Protein AF-A0A3B8Z3V7-F1 (afdb_monomer_lite)

Secondary structure (DSSP, 8-state):
--HHHHHHHHHHHHHHHHHH-GGGS-HHHHHHHHHHHHHHHHHHS--S-HHHHHHHHHHHHHHHHHHHHHTTS--TT---

pLDDT: mean 77.04, std 11.07, range [44.28, 88.94]

Radius of gyration: 15.42 Å; chains: 1; bounding box: 37×26×43 Å

Sequence (80 aa):
MSSENIIIALIVAVAVIGAFAGESIDAQYVALALLGLGLVAGFMSPSSDMGERTGMLLIAVALPSVANQLDAIPAVGSYL

Structure (mmCIF, N/CA/C/O backbone):
data_AF-A0A3B8Z3V7-F1
#
_entry.id   AF-A0A3B8Z3V7-F1
#
loop_
_atom_site.group_PDB
_atom_site.id
_atom_site.type_symbol
_atom_site.label_atom_id
_atom_site.label_alt_id
_atom_site.label_comp_id
_atom_site.label_asym_id
_atom_site.label_entity_id
_atom_site.label_seq_id
_atom_site.pdbx_PDB_ins_code
_atom_site.Cartn_x
_atom_site.Cartn_y
_atom_site.Cartn_z
_atom_site.occupancy
_atom_site.B_iso_or_equiv
_atom_site.auth_seq_id
_atom_site.auth_comp_id
_atom_site.auth_asym_id
_atom_site.auth_atom_id
_atom_site.pdbx_PDB_model_num
ATOM 1 N N . MET A 1 1 ? 6.847 18.370 13.106 1.00 58.31 1 MET A N 1
ATOM 2 C CA . MET A 1 1 ? 6.101 17.597 12.087 1.00 58.31 1 MET A CA 1
ATOM 3 C C . MET A 1 1 ? 5.339 16.500 12.806 1.00 58.31 1 MET A C 1
ATOM 5 O O . MET A 1 1 ? 5.936 15.867 13.665 1.00 58.31 1 MET A O 1
ATOM 9 N N . SER A 1 2 ? 4.044 16.329 12.524 1.00 81.06 2 SER A N 1
ATOM 10 C CA . SER A 1 2 ? 3.274 15.190 13.052 1.00 81.06 2 SER A CA 1
ATOM 11 C C . SER A 1 2 ? 3.835 13.878 12.488 1.00 81.06 2 SER A C 1
ATOM 13 O O . SER A 1 2 ? 4.345 13.872 11.365 1.00 81.06 2 SER A O 1
ATOM 15 N N . SER A 1 3 ? 3.748 12.785 13.248 1.00 79.38 3 SER A N 1
ATOM 16 C CA . SER A 1 3 ? 4.141 11.433 12.820 1.00 79.38 3 SER A CA 1
ATOM 17 C C . SER A 1 3 ? 3.442 11.010 11.526 1.00 79.38 3 SER A C 1
ATOM 19 O O . SER A 1 3 ? 4.059 10.392 10.665 1.00 79.38 3 SER A O 1
ATOM 21 N N . GLU A 1 4 ? 2.194 11.428 11.337 1.00 83.38 4 GLU A N 1
ATOM 22 C CA . GLU A 1 4 ? 1.421 11.168 10.121 1.00 83.38 4 GLU A CA 1
ATOM 23 C C . GLU A 1 4 ? 2.009 11.862 8.884 1.00 83.38 4 GLU A C 1
ATOM 25 O O . GLU A 1 4 ? 2.222 11.227 7.852 1.00 83.38 4 GLU A O 1
ATOM 30 N N . ASN A 1 5 ? 2.407 13.133 9.009 1.00 85.50 5 ASN A N 1
ATOM 31 C CA . ASN A 1 5 ? 3.068 13.857 7.918 1.00 85.50 5 ASN A CA 1
ATOM 32 C C . ASN A 1 5 ? 4.416 13.226 7.546 1.00 85.50 5 ASN A C 1
ATOM 34 O O . ASN A 1 5 ? 4.824 13.302 6.391 1.00 85.50 5 ASN A O 1
ATOM 38 N N . ILE A 1 6 ? 5.113 12.618 8.512 1.00 87.00 6 ILE A N 1
ATOM 39 C CA . ILE A 1 6 ? 6.375 11.911 8.262 1.00 87.00 6 ILE A CA 1
ATOM 40 C C . ILE A 1 6 ? 6.115 10.640 7.450 1.00 87.00 6 ILE A C 1
ATOM 42 O O . ILE A 1 6 ? 6.810 10.402 6.468 1.00 87.00 6 ILE A O 1
ATOM 46 N N . ILE A 1 7 ? 5.105 9.850 7.816 1.00 87.62 7 ILE A N 1
ATOM 47 C CA . ILE A 1 7 ? 4.778 8.604 7.111 1.00 87.62 7 ILE A CA 1
ATOM 48 C C . ILE A 1 7 ? 4.299 8.894 5.689 1.00 87.62 7 ILE A C 1
ATOM 50 O O . ILE A 1 7 ? 4.773 8.263 4.749 1.00 87.62 7 ILE A O 1
ATOM 54 N N . ILE A 1 8 ? 3.439 9.899 5.508 1.00 88.62 8 ILE A N 1
ATOM 55 C CA . ILE A 1 8 ? 2.990 10.327 4.177 1.00 88.62 8 ILE A CA 1
ATOM 56 C C . ILE A 1 8 ? 4.181 10.802 3.335 1.00 88.62 8 ILE A C 1
ATOM 58 O O . ILE A 1 8 ? 4.317 10.394 2.183 1.00 88.62 8 ILE A O 1
ATOM 62 N N . ALA A 1 9 ? 5.082 11.608 3.906 1.00 88.94 9 ALA A N 1
ATOM 63 C CA . ALA A 1 9 ? 6.282 12.052 3.201 1.00 88.94 9 ALA A CA 1
ATOM 64 C C . ALA A 1 9 ? 7.188 10.877 2.794 1.00 88.94 9 ALA A C 1
ATOM 66 O O . ALA A 1 9 ? 7.717 10.876 1.685 1.00 88.94 9 ALA A O 1
ATOM 67 N N . LEU A 1 10 ? 7.331 9.859 3.651 1.00 88.69 10 LEU A N 1
ATOM 68 C CA . LEU A 1 10 ? 8.088 8.644 3.339 1.00 88.69 10 LEU A CA 1
ATOM 69 C C . LEU A 1 10 ? 7.433 7.827 2.221 1.00 88.69 10 LEU A C 1
ATOM 71 O O . LEU A 1 10 ? 8.131 7.402 1.306 1.00 88.69 10 LEU A O 1
ATOM 75 N N . ILE A 1 11 ? 6.110 7.647 2.253 1.00 88.69 11 ILE A N 1
ATOM 76 C CA . ILE A 1 11 ? 5.364 6.943 1.197 1.00 88.69 11 ILE A CA 1
ATOM 77 C C . ILE A 1 11 ? 5.570 7.640 -0.149 1.00 88.69 11 ILE A C 1
ATOM 79 O O . ILE A 1 11 ? 5.910 6.989 -1.135 1.00 88.69 11 ILE A O 1
ATOM 83 N N . VAL A 1 12 ? 5.423 8.968 -0.186 1.00 88.75 12 VAL A N 1
ATOM 84 C CA . VAL A 1 12 ? 5.631 9.756 -1.408 1.00 88.75 12 VAL A CA 1
ATOM 85 C C . VAL A 1 12 ? 7.078 9.654 -1.882 1.00 88.75 12 VAL A C 1
ATOM 87 O O . VAL A 1 12 ? 7.309 9.440 -3.067 1.00 88.75 12 VAL A O 1
ATOM 90 N N . ALA A 1 13 ? 8.056 9.750 -0.979 1.00 87.88 13 ALA A N 1
ATOM 91 C CA . ALA A 1 13 ? 9.464 9.620 -1.339 1.00 87.88 13 ALA A CA 1
ATOM 92 C C . ALA A 1 13 ? 9.769 8.249 -1.961 1.00 87.88 13 ALA A C 1
ATOM 94 O O . ALA A 1 13 ? 10.394 8.188 -3.017 1.00 87.88 13 ALA A O 1
ATOM 95 N N . VAL A 1 14 ? 9.285 7.157 -1.360 1.00 86.94 14 VAL A N 1
ATOM 96 C CA . VAL A 1 14 ? 9.469 5.797 -1.894 1.00 86.94 14 VAL A CA 1
ATOM 97 C C . VAL A 1 14 ? 8.769 5.633 -3.243 1.00 86.94 14 VAL A C 1
ATOM 99 O O . VAL A 1 14 ? 9.355 5.059 -4.157 1.00 86.94 14 VAL A O 1
ATOM 102 N N . ALA A 1 15 ? 7.559 6.174 -3.406 1.00 85.31 15 ALA A N 1
ATOM 103 C CA . ALA A 1 15 ? 6.830 6.122 -4.672 1.00 85.31 15 ALA A CA 1
ATOM 104 C C . ALA A 1 15 ? 7.559 6.882 -5.793 1.00 85.31 15 ALA A C 1
ATOM 106 O O . ALA A 1 15 ? 7.670 6.380 -6.909 1.00 85.31 15 ALA A O 1
ATOM 107 N N . VAL A 1 16 ? 8.104 8.063 -5.490 1.00 86.19 16 VAL A N 1
ATOM 108 C CA . VAL A 1 16 ? 8.906 8.851 -6.437 1.00 86.19 16 VAL A CA 1
ATOM 109 C C . VAL A 1 16 ? 10.193 8.108 -6.789 1.00 86.19 16 VAL A C 1
ATOM 111 O O . VAL A 1 16 ? 10.501 7.957 -7.966 1.00 86.19 16 VAL A O 1
ATOM 114 N N . ILE A 1 17 ? 10.920 7.585 -5.798 1.00 84.56 17 ILE A N 1
ATOM 115 C CA . ILE A 1 17 ? 12.133 6.795 -6.052 1.00 84.56 17 ILE A CA 1
ATOM 116 C C . ILE A 1 17 ? 11.801 5.605 -6.955 1.00 84.56 17 ILE A C 1
ATOM 118 O O . ILE A 1 17 ? 12.481 5.406 -7.951 1.00 84.56 17 ILE A O 1
ATOM 122 N N . GLY A 1 18 ? 10.724 4.871 -6.676 1.00 82.56 18 GLY A N 1
ATOM 123 C CA . GLY A 1 18 ? 10.291 3.757 -7.514 1.00 82.56 18 GLY A CA 1
ATOM 124 C C . GLY A 1 18 ? 9.926 4.149 -8.944 1.00 82.56 18 GLY A C 1
ATOM 125 O O . GLY A 1 18 ? 10.285 3.440 -9.877 1.00 82.56 18 GLY A O 1
ATOM 126 N N . ALA A 1 19 ? 9.264 5.292 -9.134 1.00 78.94 19 ALA A N 1
ATOM 127 C CA . ALA A 1 19 ? 8.881 5.774 -10.459 1.00 78.94 19 ALA A CA 1
ATOM 128 C C . ALA A 1 19 ? 10.087 6.184 -11.325 1.00 78.94 19 ALA A C 1
ATOM 130 O O . ALA A 1 19 ? 10.041 6.036 -12.544 1.00 78.94 19 ALA A O 1
ATOM 131 N N . PHE A 1 20 ? 11.160 6.696 -10.712 1.00 79.31 20 PHE A N 1
ATOM 132 C CA . PHE A 1 20 ? 12.326 7.232 -11.428 1.00 79.31 20 PHE A CA 1
ATOM 133 C C . PHE A 1 20 ? 13.578 6.343 -11.368 1.00 79.31 20 PHE A C 1
ATOM 135 O O . PHE A 1 20 ? 14.529 6.597 -12.104 1.00 79.31 20 PHE A O 1
ATOM 142 N N . ALA A 1 21 ? 13.605 5.304 -10.530 1.00 71.62 21 ALA A N 1
ATOM 143 C CA . ALA A 1 21 ? 14.754 4.404 -10.408 1.00 71.62 21 ALA A CA 1
ATOM 144 C C . ALA A 1 21 ? 14.932 3.460 -11.613 1.00 71.62 21 ALA A C 1
ATOM 146 O O . ALA A 1 21 ? 16.019 2.904 -11.787 1.00 71.62 21 ALA A O 1
ATOM 147 N N . GLY A 1 22 ? 13.919 3.290 -12.468 1.00 67.75 22 GLY A N 1
ATOM 148 C CA . GLY A 1 22 ? 14.008 2.414 -13.642 1.00 67.75 22 GLY A CA 1
ATOM 149 C C . GLY A 1 22 ? 14.447 0.991 -13.267 1.00 67.75 22 GLY A C 1
ATOM 150 O O . GLY A 1 22 ? 13.962 0.431 -12.292 1.00 67.75 22 GLY A O 1
ATOM 151 N N . GLU A 1 23 ? 15.406 0.428 -14.008 1.00 64.69 23 GLU A N 1
ATOM 152 C CA . GLU A 1 23 ? 15.957 -0.926 -13.786 1.00 64.69 23 GLU A CA 1
ATOM 153 C C . GLU A 1 23 ? 16.924 -1.038 -12.591 1.00 64.69 23 GLU A C 1
ATOM 155 O O . GLU A 1 23 ? 17.349 -2.135 -12.236 1.00 64.69 23 GLU A O 1
ATOM 160 N N . SER A 1 24 ? 17.307 0.081 -11.963 1.00 71.56 24 SER A N 1
ATOM 161 C CA . SER A 1 24 ? 18.305 0.063 -10.881 1.00 71.56 24 SER A CA 1
ATOM 162 C C . SER A 1 24 ? 17.764 -0.484 -9.557 1.00 71.56 24 SER A C 1
ATOM 164 O O . SER A 1 24 ? 18.543 -0.906 -8.700 1.00 71.56 24 SER A O 1
ATOM 166 N N . ILE A 1 25 ? 16.4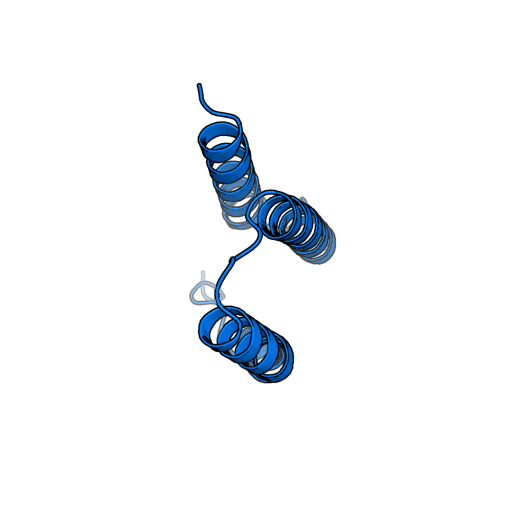39 -0.500 -9.389 1.00 70.12 25 ILE A N 1
ATOM 167 C CA . ILE A 1 25 ? 15.757 -1.046 -8.218 1.00 70.12 25 ILE A CA 1
ATOM 168 C C . ILE A 1 25 ? 14.628 -1.941 -8.717 1.00 70.12 25 ILE A C 1
ATOM 170 O O . ILE A 1 25 ? 13.743 -1.477 -9.430 1.00 70.12 25 ILE A O 1
ATOM 174 N N . ASP A 1 26 ? 14.6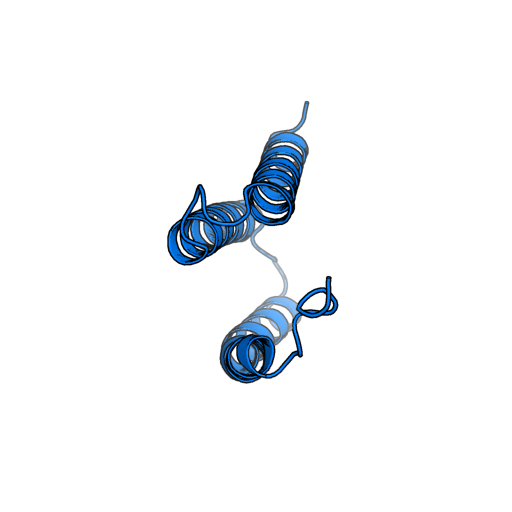38 -3.214 -8.315 1.00 76.62 26 ASP A N 1
ATOM 175 C CA . ASP A 1 26 ? 13.544 -4.130 -8.638 1.00 76.62 26 ASP A CA 1
ATOM 176 C C . ASP A 1 26 ? 12.224 -3.571 -8.080 1.00 76.62 26 ASP A C 1
ATOM 178 O O . ASP A 1 26 ? 12.118 -3.240 -6.889 1.00 76.62 26 ASP A O 1
ATOM 182 N N . ALA A 1 27 ? 11.214 -3.472 -8.946 1.00 74.19 27 ALA A N 1
ATOM 183 C CA . ALA A 1 27 ? 9.884 -2.977 -8.607 1.00 74.19 27 ALA A CA 1
ATOM 184 C C . ALA A 1 27 ? 9.273 -3.734 -7.416 1.00 74.19 27 ALA A C 1
ATOM 186 O O . ALA A 1 27 ? 8.505 -3.161 -6.639 1.00 74.19 27 ALA A O 1
ATOM 187 N N . GLN A 1 28 ? 9.667 -4.996 -7.217 1.00 77.81 28 GLN A N 1
ATOM 188 C CA . GLN A 1 28 ? 9.252 -5.804 -6.075 1.00 77.81 28 GLN A CA 1
ATOM 189 C C . GLN A 1 28 ? 9.689 -5.190 -4.738 1.00 77.81 28 GLN A C 1
ATOM 191 O O . GLN A 1 28 ? 8.893 -5.142 -3.799 1.00 77.81 28 GLN A O 1
ATOM 196 N N . TYR A 1 29 ? 10.910 -4.657 -4.634 1.00 78.94 29 TYR A N 1
ATOM 197 C CA . TYR A 1 29 ? 11.393 -4.050 -3.388 1.00 78.94 29 TYR A CA 1
ATOM 198 C C . TYR A 1 29 ? 10.678 -2.737 -3.072 1.00 78.94 29 TYR A C 1
ATOM 200 O O . TYR A 1 29 ? 10.375 -2.462 -1.910 1.00 78.94 29 TYR A O 1
ATOM 208 N N . VAL A 1 30 ? 10.353 -1.949 -4.098 1.00 82.62 30 VAL A N 1
ATOM 209 C CA . VAL A 1 30 ? 9.565 -0.718 -3.946 1.00 82.62 30 VAL A CA 1
ATOM 210 C C . VAL A 1 30 ? 8.148 -1.051 -3.480 1.00 82.62 30 VAL A C 1
ATOM 212 O O . VAL A 1 30 ? 7.654 -0.447 -2.527 1.00 82.62 30 VAL A O 1
ATOM 215 N N . ALA A 1 31 ? 7.507 -2.044 -4.102 1.00 80.50 31 ALA A N 1
ATOM 216 C CA . ALA A 1 31 ? 6.172 -2.493 -3.721 1.00 80.50 31 ALA A CA 1
ATOM 217 C C . ALA A 1 31 ? 6.136 -3.014 -2.274 1.00 80.50 31 ALA A C 1
ATOM 219 O O . ALA A 1 31 ? 5.230 -2.665 -1.517 1.00 80.50 31 ALA A O 1
ATOM 220 N N . LEU A 1 32 ? 7.148 -3.783 -1.853 1.00 84.31 32 LEU A N 1
ATOM 221 C CA . LEU A 1 32 ? 7.279 -4.256 -0.471 1.00 84.31 32 LEU A CA 1
ATOM 222 C C . LEU A 1 32 ? 7.488 -3.107 0.523 1.00 84.31 32 LEU A C 1
ATOM 224 O O . LEU A 1 32 ? 6.898 -3.117 1.605 1.00 84.31 32 LEU A O 1
ATOM 228 N N . ALA A 1 33 ? 8.288 -2.099 0.165 1.00 87.12 33 ALA A N 1
ATOM 229 C CA . ALA A 1 33 ? 8.494 -0.922 1.004 1.00 87.12 33 ALA A CA 1
ATOM 230 C C . ALA A 1 33 ? 7.196 -0.114 1.179 1.00 87.12 33 ALA A C 1
ATOM 232 O O . ALA A 1 33 ? 6.848 0.263 2.301 1.00 87.12 33 ALA A O 1
ATOM 233 N N . LEU A 1 34 ? 6.446 0.102 0.094 1.00 87.31 34 LEU A N 1
ATOM 234 C CA . LEU A 1 34 ? 5.149 0.782 0.133 1.00 87.31 34 LEU A CA 1
ATOM 235 C C . LEU A 1 34 ? 4.106 -0.014 0.923 1.00 87.31 34 LEU A C 1
ATOM 237 O O . LEU A 1 34 ? 3.363 0.575 1.708 1.00 87.31 34 LEU A O 1
ATOM 241 N N . LEU A 1 35 ? 4.087 -1.342 0.781 1.00 87.38 35 LEU A N 1
ATOM 242 C CA . LEU A 1 35 ? 3.232 -2.221 1.577 1.00 87.38 35 LEU A CA 1
ATOM 243 C C . LEU A 1 35 ? 3.537 -2.070 3.072 1.00 87.38 35 LEU A C 1
ATOM 245 O O . LEU A 1 35 ? 2.626 -1.846 3.866 1.00 87.38 35 LEU A O 1
ATOM 249 N N . GLY A 1 36 ? 4.813 -2.145 3.457 1.00 88.69 36 GLY A N 1
ATOM 250 C CA . GLY A 1 36 ? 5.235 -1.990 4.848 1.00 88.69 36 GLY A CA 1
ATOM 251 C C . GLY A 1 36 ? 4.832 -0.636 5.437 1.00 88.69 36 GLY A C 1
ATOM 252 O O . GLY A 1 36 ? 4.253 -0.584 6.522 1.00 88.69 36 GLY A O 1
ATOM 253 N N . LEU A 1 37 ? 5.072 0.456 4.704 1.00 88.88 37 LEU A N 1
ATOM 254 C CA . LEU A 1 37 ? 4.686 1.804 5.134 1.00 88.88 37 LEU A CA 1
ATOM 255 C C . LEU A 1 37 ? 3.163 1.969 5.243 1.00 88.88 37 LEU A C 1
ATOM 257 O O . LEU A 1 37 ? 2.685 2.559 6.212 1.00 88.88 37 LEU A O 1
ATOM 261 N N . GLY A 1 38 ? 2.400 1.417 4.296 1.00 85.31 38 GLY A N 1
ATOM 262 C CA . GLY A 1 38 ? 0.937 1.436 4.322 1.00 85.31 38 GLY A CA 1
ATOM 263 C C . GLY A 1 38 ? 0.351 0.662 5.504 1.00 85.31 38 GLY A C 1
ATOM 264 O O . GLY A 1 38 ? -0.594 1.130 6.138 1.00 85.31 38 GLY A O 1
ATOM 265 N N . LEU A 1 39 ? 0.945 -0.481 5.865 1.00 86.81 39 LEU A N 1
ATOM 266 C CA . LEU A 1 39 ? 0.544 -1.244 7.050 1.00 86.81 39 LEU A CA 1
ATOM 267 C C . LEU A 1 39 ? 0.812 -0.463 8.339 1.00 86.81 39 LEU A C 1
ATOM 269 O O . LEU A 1 39 ? -0.068 -0.376 9.193 1.00 86.81 39 LEU A O 1
ATOM 273 N N . VAL A 1 40 ? 1.997 0.140 8.472 1.00 87.69 40 VAL A N 1
ATOM 274 C CA . VAL A 1 40 ? 2.333 0.974 9.638 1.00 87.69 40 VAL A CA 1
ATOM 275 C C . VAL A 1 40 ? 1.367 2.154 9.756 1.00 87.69 40 VAL A C 1
ATOM 277 O O . VAL A 1 40 ? 0.851 2.404 10.844 1.00 87.69 40 VAL A O 1
ATOM 280 N N . ALA A 1 41 ? 1.060 2.827 8.643 1.00 85.81 41 ALA A N 1
ATOM 281 C CA . ALA A 1 41 ? 0.077 3.908 8.610 1.00 85.81 41 ALA A CA 1
ATOM 282 C C . ALA A 1 41 ? -1.312 3.432 9.073 1.00 85.81 41 ALA A C 1
ATOM 284 O O . ALA A 1 41 ? -1.922 4.053 9.941 1.00 85.81 41 ALA A O 1
ATOM 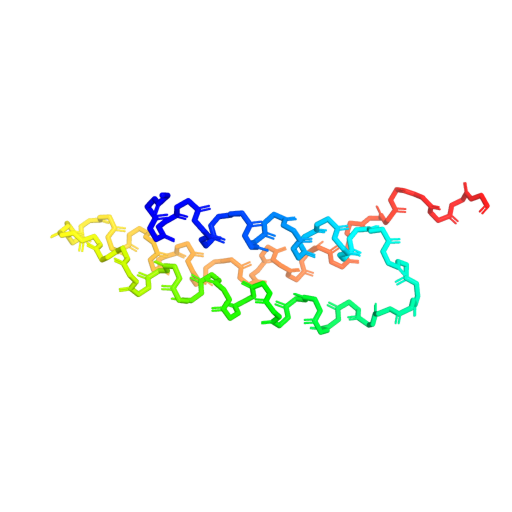285 N N . GLY A 1 42 ? -1.782 2.293 8.555 1.00 79.75 42 GLY A N 1
ATOM 286 C CA . GLY A 1 42 ? -3.077 1.719 8.923 1.00 79.75 42 GLY A CA 1
ATOM 287 C C . GLY A 1 42 ? -3.176 1.323 10.400 1.00 79.75 42 GLY A C 1
ATOM 288 O O . GLY A 1 42 ? -4.210 1.541 11.026 1.00 79.75 42 GLY A O 1
ATOM 289 N N . PHE A 1 43 ? -2.099 0.794 10.991 1.00 82.31 43 PHE A N 1
ATOM 290 C CA . PHE A 1 43 ? -2.070 0.478 12.424 1.00 82.31 43 PHE A CA 1
ATOM 291 C C . PHE A 1 43 ? -2.033 1.723 13.318 1.00 82.31 43 PHE A C 1
ATOM 293 O O . PHE A 1 43 ? -2.565 1.686 14.428 1.00 82.31 43 PHE A O 1
ATOM 300 N N . MET A 1 44 ? -1.417 2.815 12.858 1.00 83.00 44 MET A N 1
ATOM 301 C CA . MET A 1 44 ? -1.334 4.070 13.614 1.00 83.00 44 MET A CA 1
ATOM 302 C C . MET A 1 44 ? -2.627 4.892 13.578 1.00 83.00 44 MET A C 1
ATOM 304 O O . MET A 1 44 ? -2.843 5.691 14.489 1.00 83.00 44 MET A O 1
ATOM 308 N N . SER A 1 45 ? -3.498 4.650 12.594 1.00 77.38 45 SER A N 1
ATOM 309 C CA . SER A 1 45 ? -4.772 5.360 12.419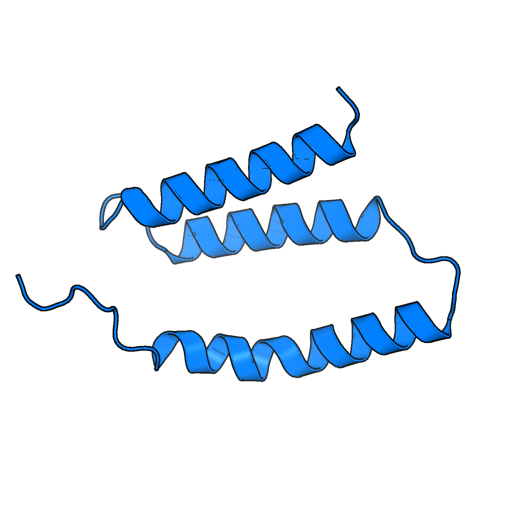 1.00 77.38 45 SER A CA 1
ATOM 310 C C . SER A 1 45 ? -5.983 4.414 12.517 1.00 77.38 45 SER A C 1
ATOM 312 O O . SER A 1 45 ? -6.674 4.177 11.524 1.00 77.38 45 SER A O 1
ATOM 314 N N . PRO A 1 46 ? -6.280 3.843 13.702 1.00 72.06 46 PRO A N 1
ATOM 315 C CA . PRO A 1 46 ? -7.421 2.954 13.873 1.00 72.06 46 PRO A CA 1
ATOM 316 C C . PRO A 1 46 ? -8.745 3.731 13.817 1.00 72.06 46 PRO A C 1
ATOM 318 O O . PRO A 1 46 ? -9.036 4.543 14.694 1.00 72.06 46 PRO A O 1
ATOM 321 N N . SER A 1 47 ? -9.590 3.418 12.832 1.00 74.44 47 SER A N 1
ATOM 322 C CA . SER A 1 47 ? -10.984 3.887 12.806 1.00 74.44 47 SER A CA 1
ATOM 323 C C . SER A 1 47 ? -11.743 3.399 14.047 1.00 74.44 47 SER A C 1
ATOM 325 O O . SER A 1 47 ? -11.569 2.250 14.479 1.00 74.44 47 SER A O 1
ATOM 327 N N . SER A 1 48 ? -12.573 4.268 14.626 1.00 73.56 48 SER A N 1
ATOM 328 C CA . SER A 1 48 ? -13.451 3.961 15.761 1.00 73.56 48 SER A CA 1
ATOM 329 C C . SER A 1 48 ? -14.831 3.448 15.338 1.00 73.56 48 SER A C 1
ATOM 331 O O . SER A 1 48 ? -15.529 2.860 16.163 1.00 73.56 48 SER A O 1
ATOM 333 N N . ASP A 1 49 ? -15.210 3.622 14.069 1.00 83.50 49 ASP A N 1
ATOM 334 C CA . ASP A 1 49 ? -16.498 3.193 13.530 1.00 83.50 49 ASP A CA 1
ATOM 335 C C . ASP A 1 49 ? -16.395 1.792 12.905 1.00 83.50 49 ASP A C 1
ATOM 337 O O . ASP A 1 49 ? -15.545 1.498 12.060 1.00 83.50 49 ASP A O 1
ATOM 341 N N . MET A 1 50 ? -17.299 0.904 13.314 1.00 76.88 50 MET A N 1
ATOM 342 C CA . MET A 1 50 ? -17.425 -0.434 12.743 1.00 76.88 50 MET A CA 1
ATOM 343 C C . MET A 1 50 ? -17.767 -0.393 11.251 1.00 76.88 50 MET A C 1
ATOM 345 O O . MET A 1 50 ? -17.243 -1.218 10.506 1.00 76.88 50 MET A O 1
ATOM 349 N N . GLY A 1 51 ? -18.592 0.558 10.801 1.00 83.19 51 GLY A N 1
ATOM 350 C CA . GLY A 1 51 ? -18.967 0.671 9.390 1.00 83.19 51 GLY A CA 1
ATOM 351 C C . GLY A 1 51 ? -17.772 1.008 8.499 1.00 83.19 51 GLY A C 1
ATOM 352 O O . GLY A 1 51 ? -17.536 0.349 7.484 1.00 83.19 51 GLY A O 1
ATOM 353 N N . GLU A 1 52 ? -16.965 1.978 8.920 1.00 81.88 52 GLU A N 1
ATOM 354 C CA . GLU A 1 52 ? -15.749 2.384 8.215 1.00 81.88 52 GLU A CA 1
ATOM 355 C C . GLU A 1 52 ? -14.696 1.263 8.206 1.00 81.88 52 GLU A C 1
ATOM 357 O O . GLU A 1 52 ? -14.103 0.972 7.166 1.00 81.88 52 GLU A O 1
ATOM 362 N N . ARG A 1 53 ? -14.529 0.544 9.325 1.00 80.19 53 ARG A N 1
ATOM 363 C CA . ARG A 1 53 ? -13.678 -0.657 9.396 1.00 80.19 53 ARG A CA 1
ATOM 364 C C . ARG A 1 53 ? -14.117 -1.750 8.432 1.00 80.19 53 ARG A C 1
ATOM 366 O O . ARG A 1 53 ? -13.279 -2.311 7.730 1.00 80.19 53 ARG A O 1
ATOM 373 N N . THR A 1 54 ? -15.410 -2.061 8.379 1.00 82.06 54 THR A N 1
ATOM 374 C CA . THR A 1 54 ? -15.935 -3.059 7.441 1.00 82.06 54 THR A CA 1
ATOM 375 C C . THR A 1 54 ? -15.723 -2.613 5.997 1.00 82.06 54 THR A C 1
ATOM 377 O O . THR A 1 54 ? -15.289 -3.422 5.180 1.00 82.06 54 THR A O 1
ATOM 380 N N . GLY A 1 55 ? -15.943 -1.332 5.690 1.00 83.06 55 GLY A N 1
ATOM 381 C CA . GLY A 1 55 ? -15.649 -0.758 4.377 1.00 83.06 55 GLY A CA 1
ATOM 382 C C . GLY A 1 55 ? -14.177 -0.910 3.986 1.00 83.06 55 GLY A C 1
ATOM 383 O O . GLY A 1 55 ? -13.879 -1.428 2.911 1.00 83.06 55 GLY A O 1
ATOM 384 N N . MET A 1 56 ? -13.251 -0.550 4.881 1.00 81.12 56 MET A N 1
ATOM 385 C CA . MET A 1 56 ? -11.811 -0.722 4.657 1.00 81.12 56 MET A CA 1
ATOM 386 C C . MET A 1 56 ? -11.419 -2.187 4.446 1.00 81.12 56 MET A C 1
ATOM 388 O O . MET A 1 56 ? -10.613 -2.478 3.567 1.00 81.12 56 MET A O 1
ATOM 392 N N . LEU A 1 57 ? -12.000 -3.122 5.203 1.00 82.94 57 LEU A N 1
ATOM 393 C CA . LEU A 1 57 ? -11.724 -4.552 5.044 1.00 82.94 57 LEU A CA 1
ATOM 394 C C . LEU A 1 57 ? -12.256 -5.101 3.716 1.00 82.94 57 LEU A C 1
ATOM 396 O O . LEU A 1 57 ? -11.566 -5.874 3.058 1.00 82.94 57 LEU A O 1
ATOM 400 N N . LEU A 1 58 ? -13.450 -4.682 3.290 1.00 85.12 58 LEU A N 1
ATOM 401 C CA . LEU A 1 58 ? -13.994 -5.053 1.982 1.00 85.12 58 LEU A CA 1
ATOM 402 C C . LEU A 1 58 ? -13.102 -4.546 0.846 1.00 85.12 58 LEU A C 1
ATOM 404 O O . LEU A 1 58 ? -12.788 -5.301 -0.074 1.00 85.12 58 LEU A O 1
ATOM 408 N N . ILE A 1 59 ? -12.644 -3.295 0.940 1.00 82.62 59 ILE A N 1
ATOM 409 C CA . ILE A 1 59 ? -11.694 -2.721 -0.017 1.00 82.62 59 ILE A CA 1
ATOM 410 C C . ILE A 1 59 ? -10.376 -3.500 0.017 1.00 82.62 59 ILE A C 1
ATOM 412 O O . ILE A 1 59 ? -9.869 -3.857 -1.039 1.00 82.62 59 ILE A O 1
ATOM 416 N N . ALA A 1 60 ? -9.847 -3.836 1.194 1.00 82.75 60 ALA A N 1
ATOM 417 C CA . ALA A 1 60 ? -8.616 -4.613 1.329 1.00 82.75 60 ALA A CA 1
ATOM 418 C C . ALA A 1 60 ? -8.715 -6.011 0.697 1.00 82.75 60 ALA A C 1
ATOM 420 O O . ALA A 1 60 ? -7.749 -6.477 0.102 1.00 82.75 60 ALA A O 1
ATOM 421 N N . VAL A 1 61 ? -9.877 -6.666 0.775 1.00 83.31 61 VAL A N 1
ATOM 422 C CA . VAL A 1 61 ? -10.123 -7.961 0.117 1.00 83.31 61 VAL A CA 1
ATOM 423 C C . VAL A 1 61 ? -10.251 -7.810 -1.403 1.00 83.31 61 VAL A C 1
ATOM 425 O O . VAL A 1 61 ? -9.816 -8.689 -2.145 1.00 83.31 61 VAL A O 1
ATOM 428 N N . ALA A 1 62 ? -10.822 -6.703 -1.880 1.00 82.38 62 ALA A N 1
ATOM 429 C CA . ALA A 1 62 ? -10.993 -6.436 -3.307 1.00 82.38 62 ALA A CA 1
ATOM 430 C C . ALA A 1 62 ? -9.723 -5.884 -3.983 1.00 82.38 62 ALA A C 1
ATOM 432 O O . ALA A 1 62 ? -9.492 -6.147 -5.163 1.00 82.38 62 ALA A O 1
ATOM 433 N N . LEU A 1 63 ? -8.873 -5.154 -3.259 1.00 79.44 63 LEU A N 1
ATOM 434 C CA . LEU A 1 63 ? -7.660 -4.508 -3.773 1.00 79.44 63 LEU A CA 1
ATOM 435 C C . LEU A 1 63 ? -6.700 -5.451 -4.520 1.00 79.44 63 LEU A C 1
ATOM 437 O O . LEU A 1 63 ? -6.227 -5.046 -5.580 1.00 79.44 63 LEU A O 1
ATOM 441 N N . PRO A 1 64 ? -6.447 -6.702 -4.082 1.00 74.50 64 PRO A N 1
ATOM 442 C CA . PRO A 1 64 ? -5.627 -7.653 -4.834 1.00 74.50 64 PRO A CA 1
ATOM 443 C C . PRO A 1 64 ? -6.137 -7.904 -6.256 1.00 74.50 64 PRO A C 1
ATOM 445 O O . PRO A 1 64 ? -5.341 -8.071 -7.177 1.00 74.50 64 PRO A O 1
ATOM 448 N N . SER A 1 65 ? -7.459 -7.886 -6.462 1.00 77.12 65 SER A N 1
ATOM 449 C CA . SER A 1 65 ? -8.044 -8.077 -7.795 1.00 77.12 65 SER A CA 1
ATOM 450 C C . SER A 1 65 ? -7.740 -6.912 -8.741 1.00 77.12 65 SER A C 1
ATOM 452 O O . SER A 1 65 ? -7.558 -7.135 -9.935 1.00 77.12 65 SER A O 1
ATOM 454 N N . VAL A 1 66 ? -7.617 -5.693 -8.205 1.00 69.69 66 VAL A N 1
ATOM 455 C CA . VAL A 1 66 ? -7.215 -4.491 -8.951 1.00 69.69 66 VAL A CA 1
ATOM 456 C C . VAL A 1 66 ? -5.698 -4.458 -9.133 1.00 69.69 66 VAL A C 1
ATOM 458 O O . VAL A 1 66 ? -5.214 -4.151 -10.217 1.00 69.69 66 VAL A O 1
ATOM 461 N N . ALA A 1 67 ? -4.933 -4.836 -8.107 1.00 67.81 67 ALA A N 1
ATOM 462 C CA . ALA A 1 67 ? -3.475 -4.882 -8.168 1.00 67.81 67 ALA A CA 1
ATOM 463 C C . ALA A 1 67 ? -2.968 -5.873 -9.229 1.00 67.81 67 ALA A C 1
ATOM 465 O O . ALA A 1 67 ? -2.039 -5.556 -9.963 1.00 67.81 67 ALA A O 1
ATOM 466 N N . ASN A 1 68 ? -3.632 -7.020 -9.391 1.00 67.75 68 ASN A N 1
ATOM 467 C CA . ASN A 1 68 ? -3.316 -7.984 -10.451 1.00 67.75 68 ASN A CA 1
ATOM 468 C C . ASN A 1 68 ? -3.606 -7.459 -11.868 1.00 67.75 68 ASN A C 1
ATOM 470 O O . ASN A 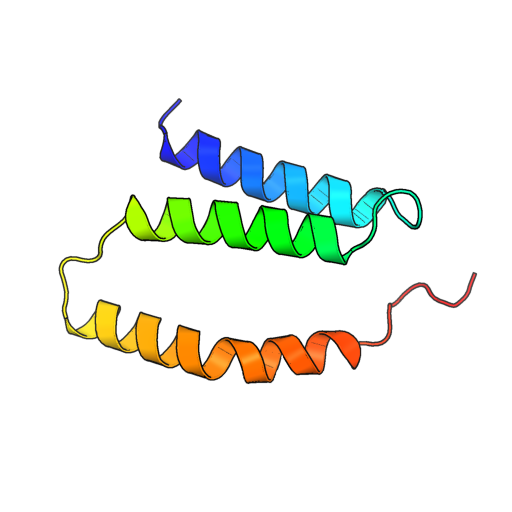1 68 ? -3.140 -8.044 -12.840 1.00 67.75 68 ASN A O 1
ATOM 474 N N . GLN A 1 69 ? -4.371 -6.372 -12.006 1.00 65.31 69 GLN A N 1
ATOM 475 C CA . GLN A 1 69 ? -4.595 -5.699 -13.287 1.00 65.31 69 GLN A CA 1
ATOM 476 C C . GLN A 1 69 ? -3.581 -4.579 -13.548 1.00 65.31 69 GLN A C 1
ATOM 478 O O . GLN A 1 69 ? -3.504 -4.105 -14.676 1.00 65.31 69 GLN A O 1
ATOM 483 N N . LEU A 1 70 ? -2.778 -4.170 -12.557 1.00 57.84 70 LEU A N 1
ATOM 484 C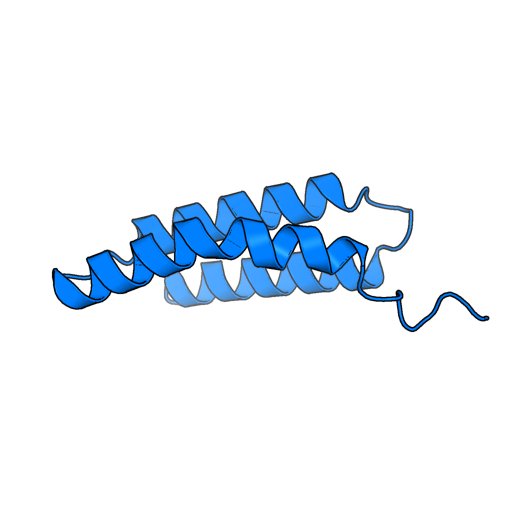 CA . LEU A 1 70 ? -1.702 -3.191 -12.766 1.00 57.84 70 LEU A CA 1
ATOM 485 C C . LEU A 1 70 ? -0.607 -3.736 -13.697 1.00 57.84 70 LEU A C 1
ATOM 487 O O . LEU A 1 70 ? -0.033 -2.958 -14.447 1.00 57.84 70 LEU A O 1
ATOM 491 N N . ASP A 1 71 ? -0.382 -5.054 -13.720 1.00 61.47 71 ASP A N 1
ATOM 492 C CA . ASP A 1 71 ? 0.503 -5.726 -14.693 1.00 61.47 71 ASP A CA 1
ATOM 493 C C . ASP A 1 71 ? -0.080 -5.724 -16.124 1.00 61.47 71 ASP A C 1
ATOM 495 O O . ASP A 1 71 ? 0.624 -5.889 -17.115 1.00 61.47 71 ASP A O 1
ATOM 499 N N . ALA A 1 72 ? -1.392 -5.489 -16.248 1.00 56.84 72 ALA A N 1
ATOM 500 C CA . ALA A 1 72 ? -2.079 -5.338 -17.527 1.00 56.84 72 ALA A CA 1
ATOM 501 C C . ALA A 1 72 ? -2.157 -3.878 -18.000 1.00 56.84 72 ALA A C 1
ATOM 503 O O . ALA A 1 72 ? -2.597 -3.634 -19.126 1.00 56.84 72 ALA A O 1
ATOM 504 N N . ILE A 1 73 ? -1.752 -2.902 -17.176 1.00 58.56 73 ILE A N 1
ATOM 505 C CA . ILE A 1 73 ? -1.647 -1.508 -17.610 1.00 58.56 73 ILE A CA 1
ATOM 506 C C . ILE A 1 73 ? -0.418 -1.424 -18.515 1.00 58.56 73 ILE A C 1
ATOM 508 O O . ILE A 1 73 ? 0.696 -1.630 -18.032 1.00 58.56 73 ILE A O 1
ATOM 512 N N . PRO A 1 74 ? -0.575 -1.114 -19.817 1.00 52.97 74 PRO A N 1
ATOM 513 C CA . PRO A 1 74 ? 0.572 -0.889 -20.678 1.00 52.97 74 PRO A CA 1
ATOM 514 C C . PRO A 1 74 ? 1.413 0.209 -20.036 1.00 52.97 74 PRO A C 1
ATOM 516 O O . PRO A 1 74 ? 0.897 1.303 -19.796 1.00 52.97 74 PRO A O 1
ATOM 519 N N . ALA A 1 75 ? 2.681 -0.077 -19.733 1.00 63.41 75 ALA A N 1
ATOM 520 C CA . ALA A 1 75 ? 3.624 0.943 -19.308 1.00 63.41 75 ALA A CA 1
ATOM 521 C C . ALA A 1 75 ? 3.670 2.001 -20.417 1.00 63.41 75 ALA A C 1
ATOM 523 O O . ALA A 1 75 ? 4.271 1.789 -21.472 1.00 63.41 75 ALA A O 1
ATOM 524 N N . VAL A 1 76 ? 2.949 3.107 -20.226 1.00 52.59 76 VAL A N 1
ATOM 525 C CA . VAL A 1 76 ? 2.953 4.238 -21.151 1.00 52.59 76 VAL A CA 1
ATOM 526 C C . VAL A 1 76 ? 4.375 4.795 -21.116 1.00 52.59 76 VAL A C 1
ATOM 528 O O . VAL A 1 76 ? 4.734 5.532 -20.204 1.00 52.59 76 VAL A O 1
ATOM 531 N N . GLY A 1 77 ? 5.203 4.339 -22.058 1.00 52.78 77 GLY A N 1
ATOM 532 C CA . GLY A 1 77 ? 6.648 4.575 -22.072 1.00 52.78 77 GLY A CA 1
ATOM 533 C C . GLY A 1 77 ? 7.497 3.479 -22.732 1.00 52.78 77 GLY A C 1
ATOM 534 O O . GLY A 1 77 ? 8.664 3.730 -22.990 1.00 52.78 77 GLY A O 1
ATOM 535 N N . SER A 1 78 ? 6.954 2.301 -23.075 1.00 54.03 78 SER A N 1
ATOM 536 C CA . SER A 1 78 ? 7.723 1.223 -23.742 1.00 54.03 78 SER A CA 1
ATOM 537 C C . SER A 1 78 ? 8.104 1.484 -25.210 1.00 54.03 78 SER A C 1
ATOM 539 O O . SER A 1 78 ? 8.678 0.616 -25.864 1.00 54.03 78 SER A O 1
ATOM 541 N N . TYR A 1 79 ? 7.811 2.676 -25.729 1.00 50.09 79 TYR A N 1
ATOM 542 C CA . TYR A 1 79 ? 8.232 3.120 -27.052 1.00 50.09 79 TYR A CA 1
ATOM 543 C C . TYR A 1 79 ? 8.962 4.454 -26.936 1.00 50.09 79 TYR A C 1
ATOM 545 O O . TYR A 1 79 ? 8.336 5.482 -27.173 1.00 50.09 79 TYR A O 1
ATOM 553 N N . LEU A 1 80 ? 10.246 4.419 -26.568 1.00 44.28 80 LEU A N 1
ATOM 554 C CA . LEU A 1 80 ? 11.332 5.253 -27.108 1.00 44.28 80 LEU A CA 1
ATOM 555 C C . LEU A 1 80 ? 12.671 4.544 -26.871 1.00 44.28 80 LEU A C 1
ATOM 557 O O . LEU A 1 80 ? 12.968 4.238 -25.697 1.00 44.28 80 LEU A O 1
#

Foldseek 3Di:
DDPLVVLVVVLVVLVVCLVPVPPVDPNVVSVVSNVVSVVVNPVVDDDPDPVVVVVVVVCVVCVVVVVVCVVVPPPPPPPD